Protein AF-I4H602-F1 (afdb_monomer_lite)

Secondary structure (DSSP, 8-state):
-------EEEEE-TT--EEEEEB-TTSPBPHHHHHHHHHHHHHHHHHH----

Foldseek 3Di:
DDPPVAQWDWDADPVRDIQTFRADPVRDGDPVSVVVVVVVVVVVVCVVCPDD

Organism: NCBI:txid1160283

Sequence (52 aa):
MWDQTGSHHIWYSSKRVRLSIQQTKNGEAKAYQVKQFLKIQEEENEFNNPGF

Structure (mmCIF, N/CA/C/O backbone):
data_AF-I4H602-F1
#
_entry.id   AF-I4H602-F1
#
loop_
_atom_site.group_PDB
_atom_site.id
_atom_site.type_symbol
_atom_site.label_atom_id
_atom_site.label_alt_id
_atom_site.label_comp_id
_atom_site.label_asym_id
_atom_site.label_entity_id
_atom_site.label_seq_id
_atom_site.pdbx_PDB_ins_code
_atom_site.Cartn_x
_atom_site.Cartn_y
_atom_site.Cartn_z
_atom_site.occupancy
_atom_site.B_iso_or_equiv
_atom_site.auth_seq_id
_atom_site.auth_comp_id
_atom_site.auth_asym_id
_atom_site.auth_atom_id
_atom_site.pdbx_PDB_model_num
ATOM 1 N N . MET A 1 1 ? -8.167 -9.972 -25.973 1.00 32.41 1 MET A N 1
ATOM 2 C CA . MET A 1 1 ? -7.508 -10.638 -24.832 1.00 32.41 1 MET A CA 1
ATOM 3 C C . MET A 1 1 ? -6.903 -9.548 -23.974 1.00 32.41 1 MET A C 1
ATOM 5 O O . MET A 1 1 ? -6.231 -8.692 -24.524 1.00 32.41 1 MET A O 1
ATOM 9 N N . TRP A 1 2 ? -7.241 -9.509 -22.691 1.00 38.97 2 TRP A N 1
ATOM 10 C CA . TRP A 1 2 ? -6.798 -8.472 -21.762 1.00 38.97 2 TRP A CA 1
ATOM 11 C C . TRP A 1 2 ? -5.349 -8.764 -21.358 1.00 38.97 2 TRP A C 1
ATOM 13 O O . TRP A 1 2 ? -5.065 -9.877 -20.918 1.00 38.97 2 TRP A O 1
ATOM 23 N N . ASP A 1 3 ? -4.455 -7.797 -21.557 1.00 43.12 3 ASP A N 1
ATOM 24 C CA . ASP A 1 3 ? -3.053 -7.816 -21.130 1.00 43.12 3 ASP A CA 1
ATOM 25 C C . ASP A 1 3 ? -2.936 -8.197 -19.641 1.00 43.12 3 ASP A C 1
ATOM 27 O O . ASP A 1 3 ? -3.110 -7.364 -18.753 1.00 43.12 3 ASP A O 1
ATOM 31 N N . GLN A 1 4 ? -2.612 -9.461 -19.351 1.00 50.81 4 GLN A N 1
ATOM 32 C CA . GLN A 1 4 ? -2.149 -9.905 -18.026 1.00 50.81 4 GLN A CA 1
ATOM 33 C C . GLN A 1 4 ? -0.633 -9.688 -17.851 1.00 50.81 4 GLN A C 1
ATOM 35 O O . GLN A 1 4 ? 0.023 -10.349 -17.055 1.00 50.81 4 GLN A O 1
ATOM 40 N N . THR A 1 5 ? -0.067 -8.744 -18.601 1.00 57.78 5 THR A N 1
ATOM 41 C CA . THR A 1 5 ? 1.354 -8.361 -18.609 1.00 57.78 5 THR A CA 1
ATOM 42 C C . THR A 1 5 ? 1.629 -7.126 -17.742 1.00 57.78 5 THR A C 1
ATOM 44 O O . THR A 1 5 ? 2.670 -6.485 -17.857 1.00 57.78 5 THR A O 1
ATOM 47 N N . GLY A 1 6 ? 0.681 -6.725 -16.893 1.00 54.19 6 GLY A N 1
ATOM 48 C CA . GLY A 1 6 ? 0.806 -5.521 -16.083 1.00 54.19 6 GLY A CA 1
ATOM 49 C C . GLY A 1 6 ? 1.534 -5.802 -14.775 1.00 54.19 6 GLY A C 1
ATOM 50 O O . GLY A 1 6 ? 1.015 -6.523 -13.934 1.00 54.19 6 GLY A O 1
ATOM 51 N N . SER A 1 7 ? 2.664 -5.137 -14.532 1.00 64.12 7 SER A N 1
ATOM 52 C CA . SER A 1 7 ? 3.379 -5.068 -13.239 1.00 64.12 7 SER A CA 1
ATOM 53 C C . SER A 1 7 ? 2.558 -4.475 -12.068 1.00 64.12 7 SER A C 1
ATOM 55 O O . SER A 1 7 ? 3.127 -4.020 -11.073 1.00 64.12 7 SER A O 1
ATOM 57 N N . HIS A 1 8 ? 1.229 -4.429 -12.199 1.00 70.75 8 HIS A N 1
ATOM 58 C CA . HIS A 1 8 ? 0.259 -3.994 -11.208 1.00 70.75 8 HIS A CA 1
ATOM 59 C C . HIS A 1 8 ? -0.250 -5.199 -10.424 1.00 70.75 8 HIS A C 1
ATOM 61 O O . HIS A 1 8 ? -1.132 -5.930 -10.868 1.00 70.75 8 HIS A O 1
ATOM 67 N N . HIS A 1 9 ? 0.279 -5.358 -9.221 1.00 82.00 9 HIS A N 1
ATOM 68 C CA . HIS A 1 9 ? -0.229 -6.296 -8.237 1.00 82.00 9 HIS A CA 1
ATOM 69 C C . HIS A 1 9 ? -1.163 -5.558 -7.283 1.00 82.00 9 HIS A C 1
ATOM 71 O O . HIS A 1 9 ? -0.921 -4.408 -6.915 1.00 82.00 9 HIS A O 1
ATOM 77 N N . ILE A 1 10 ? -2.245 -6.208 -6.870 1.00 84.38 10 ILE A N 1
ATOM 78 C CA . ILE A 1 10 ? -3.117 -5.678 -5.826 1.00 84.38 10 ILE A CA 1
ATOM 79 C C . ILE A 1 10 ? -2.932 -6.554 -4.598 1.00 84.38 10 ILE A C 1
ATOM 81 O O . ILE A 1 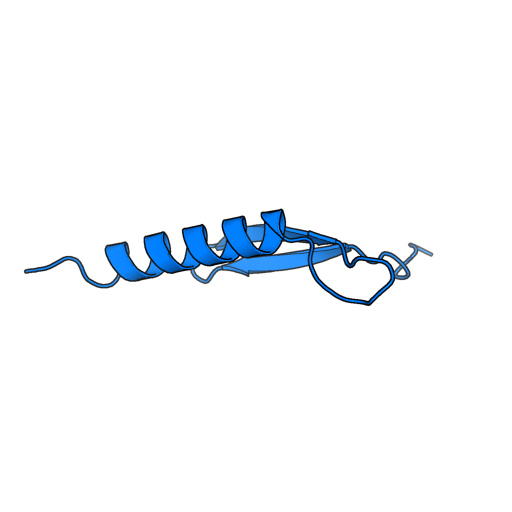10 ? -3.149 -7.761 -4.655 1.00 84.38 10 ILE A O 1
ATOM 85 N N . TRP A 1 11 ? -2.541 -5.931 -3.496 1.00 85.12 11 TRP A N 1
ATOM 86 C CA . TRP A 1 11 ? -2.509 -6.564 -2.191 1.00 85.12 11 TRP A CA 1
ATOM 87 C C . TRP A 1 11 ? -3.733 -6.139 -1.387 1.00 85.12 11 TRP A C 1
ATOM 89 O O . TRP A 1 11 ? -4.144 -4.976 -1.424 1.00 85.12 11 TRP A O 1
ATOM 99 N N . TYR A 1 12 ? -4.313 -7.094 -0.671 1.00 84.25 12 TYR A N 1
ATOM 100 C CA . TYR A 1 12 ? -5.438 -6.873 0.223 1.00 84.25 12 TYR A CA 1
ATOM 101 C C . TYR A 1 12 ? -5.021 -7.236 1.640 1.00 84.25 12 TYR A C 1
ATOM 103 O O . TYR A 1 12 ? -4.475 -8.314 1.867 1.00 84.25 12 TYR A O 1
ATOM 111 N N . SER A 1 13 ? -5.301 -6.339 2.578 1.00 83.44 13 SER A N 1
ATOM 112 C CA . SER A 1 13 ? -5.120 -6.600 3.999 1.00 83.44 13 SER A CA 1
ATOM 113 C C . SER A 1 13 ? -6.234 -7.498 4.536 1.00 83.44 13 SER A C 1
ATOM 115 O O . SER A 1 13 ? -7.302 -7.624 3.925 1.00 83.44 13 SER A O 1
ATOM 117 N N . SER A 1 14 ? -6.019 -8.075 5.718 1.00 81.44 14 SER A N 1
ATOM 118 C CA . SER A 1 14 ? -7.033 -8.870 6.425 1.00 81.44 14 SER A CA 1
ATOM 119 C C . SER A 1 14 ? -8.304 -8.059 6.706 1.00 81.44 14 SER A C 1
ATOM 121 O O . SER A 1 14 ? -9.411 -8.592 6.670 1.00 81.44 14 SER A O 1
ATOM 123 N N . LYS A 1 15 ? -8.168 -6.742 6.892 1.00 80.19 15 LYS A N 1
ATOM 124 C CA . LYS A 1 15 ? -9.278 -5.784 7.024 1.00 80.19 15 LYS A CA 1
ATOM 125 C C . LYS A 1 15 ? -9.811 -5.228 5.699 1.00 80.19 15 LYS A C 1
ATOM 127 O O . LYS A 1 15 ? -10.533 -4.235 5.694 1.00 80.19 15 LYS A O 1
ATOM 132 N N . ARG A 1 16 ? -9.497 -5.869 4.569 1.00 82.12 16 ARG A N 1
ATOM 133 C CA . ARG A 1 16 ? -9.910 -5.461 3.213 1.00 82.12 16 ARG A CA 1
ATOM 134 C C . ARG A 1 16 ? -9.347 -4.106 2.766 1.00 82.12 16 ARG A C 1
ATOM 136 O O . ARG A 1 16 ? -9.883 -3.505 1.834 1.00 82.12 16 ARG A O 1
ATOM 143 N N . VAL A 1 17 ? -8.251 -3.635 3.367 1.00 85.38 17 VAL A N 1
ATOM 144 C CA . VAL A 1 17 ? -7.551 -2.448 2.860 1.00 85.38 17 VAL A C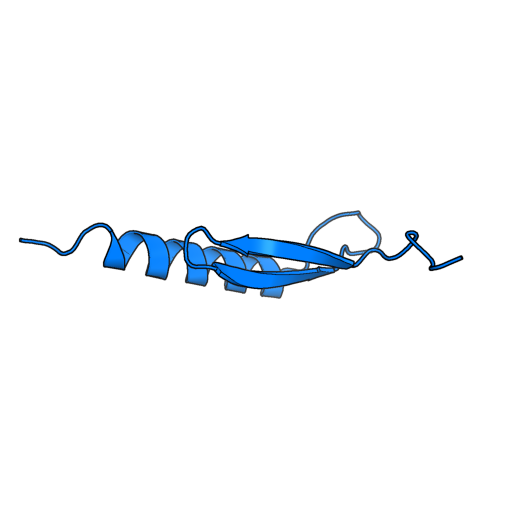A 1
ATOM 145 C C . VAL A 1 17 ? -6.819 -2.824 1.577 1.00 85.38 17 VAL A C 1
ATOM 147 O O . VAL A 1 17 ? -6.108 -3.824 1.525 1.00 85.38 17 VAL A O 1
ATOM 150 N N . ARG A 1 18 ? -7.001 -2.028 0.521 1.00 86.81 18 ARG A N 1
ATOM 151 C CA . ARG A 1 18 ? -6.395 -2.274 -0.791 1.00 86.81 18 ARG A CA 1
ATOM 152 C C . ARG A 1 18 ? 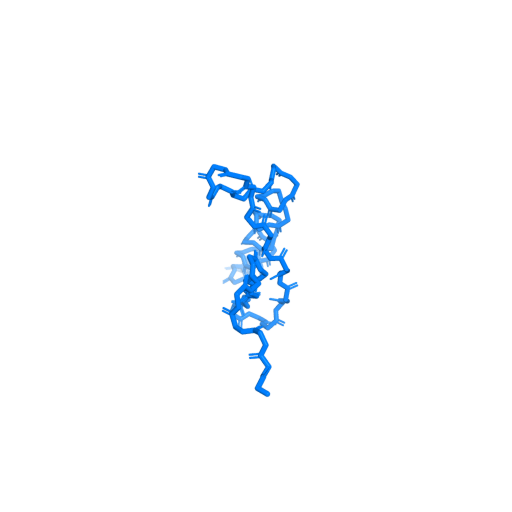-5.105 -1.476 -0.951 1.00 86.81 18 ARG A C 1
ATOM 154 O O . ARG A 1 18 ? -5.129 -0.249 -0.902 1.00 86.81 18 ARG A O 1
ATOM 161 N N . LEU A 1 19 ? -4.015 -2.163 -1.278 1.00 86.38 19 LEU A N 1
ATOM 162 C CA . LEU A 1 19 ? -2.772 -1.556 -1.744 1.00 86.38 19 LEU A CA 1
ATOM 163 C C . LEU A 1 19 ? -2.503 -1.922 -3.197 1.00 86.38 19 LEU A C 1
ATOM 165 O O . LEU A 1 19 ? -2.474 -3.090 -3.574 1.00 86.38 19 LEU A O 1
ATOM 169 N N . SER A 1 20 ? -2.267 -0.901 -4.015 1.00 85.56 20 SER A N 1
ATOM 170 C CA . SER A 1 20 ? -1.728 -1.094 -5.358 1.00 85.56 20 SER A CA 1
ATOM 171 C C . SER A 1 20 ? -0.209 -1.177 -5.260 1.00 85.56 20 SER A C 1
ATOM 173 O O . SER A 1 20 ? 0.441 -0.201 -4.878 1.00 85.56 20 SER A O 1
ATOM 175 N N . ILE A 1 21 ? 0.345 -2.339 -5.589 1.00 83.00 21 ILE A N 1
ATOM 176 C CA . ILE A 1 21 ? 1.777 -2.603 -5.660 1.00 83.00 21 ILE A CA 1
ATOM 177 C C . ILE A 1 21 ? 2.179 -2.523 -7.126 1.00 83.00 21 ILE A C 1
ATOM 179 O O . ILE A 1 21 ? 1.675 -3.244 -7.981 1.00 83.00 21 ILE A O 1
ATOM 183 N N . GLN A 1 22 ? 3.109 -1.625 -7.414 1.00 83.88 22 GLN A N 1
ATOM 184 C CA . GLN A 1 22 ? 3.654 -1.459 -8.746 1.00 83.88 22 GLN A CA 1
ATOM 185 C C . GLN A 1 22 ? 5.125 -1.790 -8.636 1.00 83.88 22 GLN A C 1
ATOM 187 O O . GLN A 1 22 ? 5.870 -1.087 -7.952 1.00 83.88 22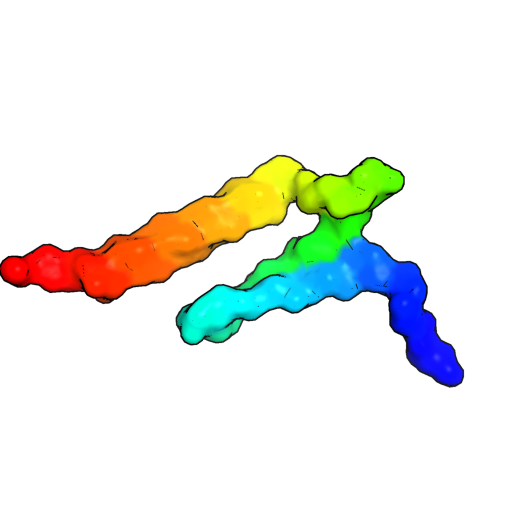 GLN A O 1
ATOM 192 N N . GLN A 1 23 ? 5.522 -2.875 -9.285 1.00 80.69 23 GLN A N 1
ATOM 193 C CA . GLN A 1 23 ? 6.915 -3.280 -9.269 1.00 80.69 23 GLN A CA 1
ATOM 194 C C . GLN A 1 23 ? 7.758 -2.237 -10.002 1.00 80.69 23 GLN A C 1
ATOM 196 O O . GLN A 1 23 ? 7.375 -1.690 -11.040 1.00 80.69 23 GLN A O 1
ATOM 201 N N . THR A 1 24 ? 8.915 -1.935 -9.430 1.00 79.00 24 THR A N 1
ATOM 202 C CA . THR A 1 24 ? 9.986 -1.230 -10.126 1.00 79.00 24 THR A CA 1
ATOM 203 C C . THR A 1 24 ? 10.606 -2.152 -11.179 1.00 79.00 24 THR A C 1
ATOM 205 O O . THR A 1 24 ? 10.331 -3.351 -11.218 1.00 79.00 24 THR A O 1
ATOM 208 N N . LYS A 1 25 ? 11.491 -1.612 -12.025 1.00 76.50 25 LYS A N 1
ATOM 209 C CA . LYS A 1 25 ? 12.212 -2.405 -13.038 1.00 76.50 25 LYS A CA 1
ATOM 210 C C . LYS A 1 25 ? 13.033 -3.560 -12.437 1.00 76.50 25 LYS A C 1
ATOM 212 O O . LYS A 1 25 ? 13.342 -4.501 -13.155 1.00 76.50 25 LYS A O 1
ATOM 217 N N . ASN A 1 26 ? 13.327 -3.500 -11.136 1.00 79.62 26 ASN A N 1
ATOM 218 C CA . ASN A 1 26 ? 14.072 -4.514 -10.392 1.00 79.62 26 ASN A CA 1
ATOM 219 C C . ASN A 1 26 ? 13.161 -5.558 -9.716 1.00 79.62 26 ASN A C 1
ATOM 221 O O . ASN A 1 26 ? 13.647 -6.400 -8.972 1.00 79.62 26 ASN A O 1
ATOM 225 N N . GLY A 1 27 ? 11.839 -5.496 -9.919 1.00 78.44 27 GLY A N 1
ATOM 226 C CA . GLY A 1 27 ? 10.874 -6.387 -9.263 1.00 78.44 27 GLY A CA 1
ATOM 227 C C . GLY A 1 27 ? 10.507 -5.984 -7.829 1.00 78.44 27 GLY A C 1
ATOM 228 O O . GLY A 1 27 ? 9.610 -6.580 -7.237 1.00 78.44 27 GLY A O 1
ATOM 229 N N . GLU A 1 28 ? 11.143 -4.946 -7.284 1.00 83.25 28 GLU A N 1
ATOM 230 C CA . GLU A 1 28 ? 10.921 -4.464 -5.917 1.00 83.25 28 GLU A CA 1
ATOM 231 C C . GLU A 1 28 ? 9.761 -3.464 -5.841 1.00 83.25 28 GLU A C 1
ATOM 233 O O . GLU A 1 28 ? 9.499 -2.722 -6.794 1.00 83.25 28 GLU A O 1
ATOM 238 N N . ALA A 1 29 ? 9.085 -3.403 -4.693 1.00 84.12 29 ALA A N 1
ATOM 239 C CA . ALA A 1 29 ? 8.077 -2.384 -4.417 1.00 84.12 29 ALA A CA 1
ATOM 240 C C . ALA A 1 29 ? 8.725 -1.007 -4.203 1.00 84.12 29 ALA A C 1
ATOM 242 O O . ALA A 1 29 ? 9.838 -0.887 -3.691 1.00 84.12 29 ALA A O 1
ATOM 243 N N . LYS A 1 30 ? 8.009 0.067 -4.547 1.00 86.62 30 LYS A N 1
ATOM 244 C CA . LYS A 1 30 ? 8.501 1.426 -4.282 1.00 86.62 30 LYS A CA 1
ATOM 245 C C . LYS A 1 30 ? 8.500 1.704 -2.778 1.00 86.62 30 LYS A C 1
ATOM 247 O O . LYS A 1 30 ? 7.582 1.299 -2.068 1.00 86.62 30 LYS A O 1
ATOM 252 N N . ALA A 1 31 ? 9.462 2.492 -2.298 1.00 88.19 31 ALA A N 1
ATOM 253 C CA . ALA A 1 31 ? 9.603 2.802 -0.871 1.00 88.19 31 ALA A CA 1
ATOM 254 C C . ALA A 1 31 ? 8.322 3.374 -0.225 1.00 88.19 31 ALA A C 1
ATOM 256 O O . ALA A 1 31 ? 8.021 3.071 0.927 1.00 88.19 31 ALA A O 1
ATOM 257 N N . TYR A 1 32 ? 7.525 4.166 -0.955 1.00 87.06 32 TYR A N 1
ATOM 258 C CA . TYR A 1 32 ? 6.248 4.663 -0.426 1.00 87.06 32 TYR A CA 1
ATOM 259 C C . TYR A 1 32 ? 5.203 3.551 -0.253 1.00 87.06 32 TYR A C 1
ATOM 261 O O . TYR A 1 32 ? 4.412 3.618 0.680 1.00 87.06 32 TYR A O 1
ATOM 269 N N . GLN A 1 33 ? 5.212 2.517 -1.102 1.00 88.62 33 GLN A N 1
ATOM 270 C CA . GLN A 1 33 ? 4.299 1.373 -0.997 1.00 88.62 33 GLN A CA 1
ATOM 271 C C . GLN A 1 33 ? 4.657 0.521 0.216 1.00 88.62 33 GLN A C 1
ATOM 273 O O . GLN A 1 33 ? 3.767 0.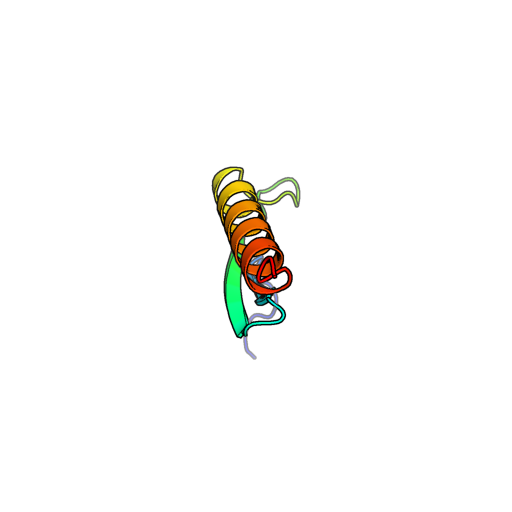083 0.936 1.00 88.62 33 GLN A O 1
ATOM 278 N N . VAL A 1 34 ? 5.956 0.374 0.496 1.00 88.88 34 VAL A N 1
ATOM 279 C CA . VAL A 1 34 ? 6.447 -0.258 1.729 1.00 88.88 34 VAL A CA 1
ATOM 280 C C . VAL A 1 34 ? 5.981 0.525 2.958 1.00 88.88 34 VAL A C 1
ATOM 282 O O . VAL A 1 34 ? 5.446 -0.063 3.891 1.00 88.88 34 VAL A O 1
ATOM 285 N N . LYS A 1 35 ? 6.089 1.861 2.947 1.00 91.56 35 LYS A N 1
ATOM 286 C CA . LYS A 1 35 ? 5.567 2.700 4.041 1.00 91.56 35 LYS A CA 1
ATOM 287 C C . LYS A 1 35 ? 4.054 2.551 4.227 1.00 91.56 35 LYS A C 1
ATOM 289 O O . LYS A 1 35 ? 3.592 2.463 5.359 1.00 91.56 35 LYS A O 1
ATOM 294 N N . GLN A 1 36 ? 3.283 2.506 3.137 1.00 90.62 36 GLN A N 1
ATOM 295 C CA . GLN A 1 36 ? 1.834 2.288 3.205 1.00 90.62 36 GLN A CA 1
ATOM 296 C C . GLN A 1 36 ? 1.491 0.910 3.782 1.00 90.62 36 GLN A C 1
ATOM 298 O O . GLN A 1 36 ? 0.589 0.810 4.608 1.00 90.62 36 GLN A O 1
ATOM 303 N N . PHE A 1 37 ? 2.231 -0.129 3.391 1.00 89.69 37 PHE A N 1
ATOM 304 C CA . PHE A 1 37 ? 2.089 -1.473 3.943 1.00 89.69 37 PHE A CA 1
ATOM 305 C C . PHE A 1 37 ? 2.352 -1.506 5.450 1.00 89.69 37 PHE A C 1
ATOM 307 O O . PHE A 1 37 ? 1.514 -1.999 6.197 1.00 89.69 37 PHE A O 1
ATOM 314 N N . LEU A 1 38 ? 3.465 -0.923 5.905 1.00 90.50 38 LEU A N 1
ATOM 315 C CA . LEU A 1 38 ? 3.809 -0.873 7.328 1.00 90.50 38 LEU A CA 1
ATOM 316 C C . LEU A 1 38 ? 2.753 -0.132 8.152 1.00 90.50 38 LEU A C 1
ATOM 318 O O . LEU A 1 38 ? 2.358 -0.623 9.201 1.00 90.50 38 LEU A O 1
ATOM 322 N N . LYS A 1 39 ? 2.240 0.996 7.646 1.00 89.12 39 LYS A N 1
ATOM 323 C CA . LYS A 1 39 ? 1.163 1.736 8.314 1.00 89.12 39 LYS A CA 1
ATOM 324 C C . LYS A 1 39 ? -0.108 0.893 8.463 1.00 89.12 39 LYS A C 1
ATOM 326 O O . LYS A 1 39 ? -0.742 0.923 9.510 1.00 89.12 39 LYS A O 1
ATOM 331 N N . ILE A 1 40 ? -0.478 0.137 7.428 1.00 88.69 40 ILE A N 1
ATOM 332 C CA . ILE A 1 40 ? -1.645 -0.751 7.494 1.00 88.69 40 ILE A CA 1
ATOM 333 C C . ILE A 1 40 ? -1.410 -1.872 8.503 1.00 88.69 40 ILE A C 1
ATOM 335 O O . ILE A 1 40 ? -2.316 -2.178 9.264 1.00 88.69 40 ILE A O 1
ATOM 339 N N . GLN A 1 41 ? -0.210 -2.453 8.556 1.00 86.81 41 GLN A N 1
ATOM 340 C CA . GLN A 1 41 ? 0.120 -3.473 9.554 1.00 86.81 41 GLN A CA 1
ATOM 341 C C . GLN A 1 41 ? 0.094 -2.926 10.987 1.00 86.81 41 GLN A C 1
ATOM 343 O O . GLN A 1 41 ? -0.402 -3.605 11.880 1.00 86.81 41 GLN A O 1
ATOM 348 N N . GLU A 1 42 ? 0.581 -1.705 11.208 1.00 86.88 42 GLU A N 1
ATOM 349 C CA . GLU A 1 42 ? 0.530 -1.030 12.509 1.00 86.88 42 GLU A CA 1
ATOM 350 C C . GLU A 1 42 ? -0.918 -0.797 12.965 1.00 86.88 42 GLU A C 1
ATOM 352 O O . GLU A 1 42 ? -1.293 -1.231 14.050 1.00 86.88 42 GLU A O 1
ATOM 357 N N . GLU A 1 43 ? -1.764 -0.232 12.0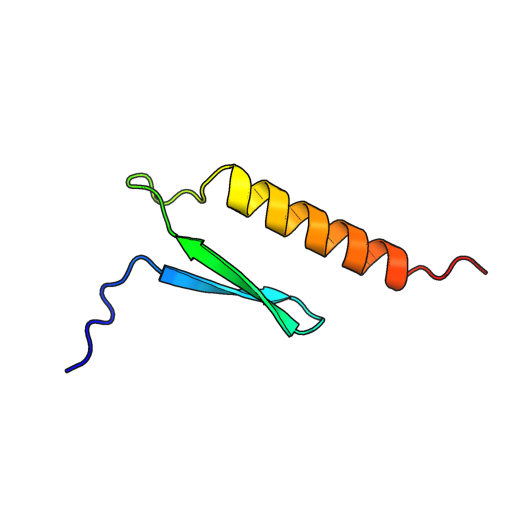99 1.00 84.12 43 GLU A N 1
ATOM 358 C CA . GLU A 1 43 ? -3.193 -0.007 12.375 1.00 84.12 43 GLU A CA 1
ATOM 359 C C . GLU A 1 43 ? -3.986 -1.329 12.495 1.00 84.12 43 GLU A C 1
ATOM 361 O O . GLU A 1 43 ? -4.976 -1.445 13.228 1.00 84.12 43 GLU A O 1
ATOM 366 N N . GLU A 1 44 ? -3.561 -2.376 11.781 1.00 82.38 44 GLU A N 1
ATOM 367 C CA . GLU A 1 44 ? -4.094 -3.724 11.955 1.00 82.38 44 GLU A CA 1
ATOM 368 C C . GLU A 1 44 ? -3.730 -4.297 13.325 1.00 82.38 44 GLU A C 1
ATOM 370 O O . GLU A 1 44 ? -4.612 -4.835 13.994 1.00 82.38 44 GLU A O 1
ATOM 375 N N . ASN A 1 45 ? -2.485 -4.134 13.764 1.00 78.81 45 ASN A N 1
ATOM 376 C CA . ASN A 1 45 ? -1.989 -4.640 15.038 1.00 78.81 45 ASN A CA 1
ATOM 377 C C . ASN A 1 45 ? -2.565 -3.884 16.248 1.00 78.81 45 ASN A C 1
ATOM 379 O O . ASN A 1 45 ? -3.005 -4.520 17.202 1.00 78.81 45 ASN A O 1
ATOM 383 N N . GLU A 1 46 ? -2.633 -2.551 16.197 1.00 75.88 46 GLU A N 1
ATOM 384 C CA . GLU A 1 46 ? -3.168 -1.719 17.287 1.00 75.88 46 GLU A CA 1
ATOM 385 C C . GLU A 1 46 ? -4.644 -2.034 17.574 1.00 75.88 46 GLU A C 1
ATOM 387 O O . GLU A 1 46 ? -5.051 -2.190 18.719 1.00 75.88 46 GLU A O 1
ATOM 392 N N . PHE A 1 47 ? -5.448 -2.239 16.532 1.00 64.12 47 PHE A N 1
ATOM 393 C CA . PHE A 1 47 ? -6.852 -2.629 16.692 1.00 64.12 47 PHE A CA 1
ATOM 394 C C . PHE A 1 47 ? -7.039 -4.054 17.236 1.00 64.12 47 PHE A C 1
ATOM 396 O O . PHE A 1 47 ? -8.044 -4.335 17.882 1.00 64.12 47 PHE A O 1
ATOM 403 N N . ASN A 1 48 ? -6.119 -4.974 16.923 1.00 61.66 48 ASN A N 1
ATOM 404 C CA . ASN A 1 48 ? -6.204 -6.371 17.362 1.00 61.66 48 ASN A CA 1
ATOM 405 C C . ASN A 1 48 ? -5.721 -6.570 18.803 1.00 61.66 48 ASN A C 1
ATOM 407 O O . ASN A 1 48 ? -5.968 -7.627 19.381 1.00 61.66 48 ASN A O 1
ATOM 411 N N . ASN A 1 49 ? -5.083 -5.561 19.393 1.00 61.31 49 ASN A N 1
ATOM 412 C CA . ASN A 1 49 ? -4.821 -5.495 20.819 1.00 61.31 49 ASN A CA 1
ATOM 413 C C . ASN A 1 49 ? -5.573 -4.296 21.414 1.00 61.31 49 ASN A C 1
ATOM 415 O O . ASN A 1 49 ? -4.947 -3.277 21.716 1.00 61.31 49 ASN A O 1
ATOM 419 N N . PRO A 1 50 ? -6.911 -4.376 21.570 1.00 54.06 50 PRO A N 1
ATOM 420 C CA . PRO A 1 50 ? -7.635 -3.386 22.344 1.00 54.06 50 PRO A CA 1
ATOM 421 C C . PRO A 1 50 ? -7.218 -3.603 23.795 1.00 54.06 50 PRO A C 1
ATOM 423 O O . PRO A 1 50 ? -7.797 -4.437 24.482 1.00 54.06 50 PRO A O 1
ATOM 426 N N . GLY A 1 51 ? -6.146 -2.929 24.211 1.00 60.41 51 GLY A N 1
ATOM 427 C CA . GLY A 1 51 ? -5.608 -3.033 25.557 1.00 60.41 51 GLY A CA 1
ATOM 428 C C . GLY A 1 51 ? -6.727 -2.891 26.585 1.00 60.41 51 GLY A C 1
ATOM 429 O O . GLY A 1 51 ? -7.275 -1.803 26.759 1.00 60.41 51 GLY A O 1
ATOM 430 N N . PHE A 1 52 ? -7.048 -4.011 27.224 1.00 47.53 52 PHE A N 1
ATOM 431 C CA . PHE A 1 52 ? -7.832 -4.147 28.442 1.00 47.53 52 PHE A CA 1
ATOM 432 C C . PHE A 1 52 ? -7.066 -5.088 29.364 1.00 47.53 52 PHE A C 1
ATOM 434 O O . PHE A 1 52 ? -6.621 -6.153 28.875 1.00 47.53 52 PHE A O 1
#

Radius of gyration: 14.28 Å; chains: 1; bounding box: 24×15×53 Å

pLDDT: mean 76.37, std 14.79, range [32.41, 91.56]